Protein AF-A0A1M7YYQ4-F1 (afdb_monomer_lite)

Organism: NCBI:txid1117707

Radius of gyration: 19.32 Å; chains: 1; bounding box: 43×24×53 Å

Sequence (98 aa):
MVTLSYNGNTYEEWDIDALLAAGVPESLIHQTITDDQWHTIRVKRDALMAQCDWTQMPDVELNEAQKAAYTAYRQSLRDIPQKFSEPDTVIWPEKPAL

Secondary structure (DSSP, 8-state):
-EEEEETTEEEEEE-HHHHHHTT--HHHHHHHHHHHHHHHHHHHHHHHHHHTGGGGSTT----HHHHHHHHHHHHHHHTHHHH-SSGGGPPPPPPPP-

InterPro domains:
  IPR031893 Phage tail assembly chaperone-like domain [PF16778] (39-97)

pLDDT: mean 94.5, std 2.86, range [81.5, 97.56]

Structure (mmCIF, N/CA/C/O backbone):
data_AF-A0A1M7YYQ4-F1
#
_entry.id   AF-A0A1M7YYQ4-F1
#
loop_
_atom_site.group_PDB
_atom_site.id
_atom_site.type_symbol
_atom_site.label_atom_id
_atom_site.label_alt_id
_atom_site.label_comp_id
_atom_site.label_asym_id
_atom_site.label_entity_id
_atom_site.label_seq_id
_atom_site.pdbx_PDB_ins_code
_atom_site.Cartn_x
_atom_site.Cartn_y
_atom_site.Cartn_z
_atom_site.occup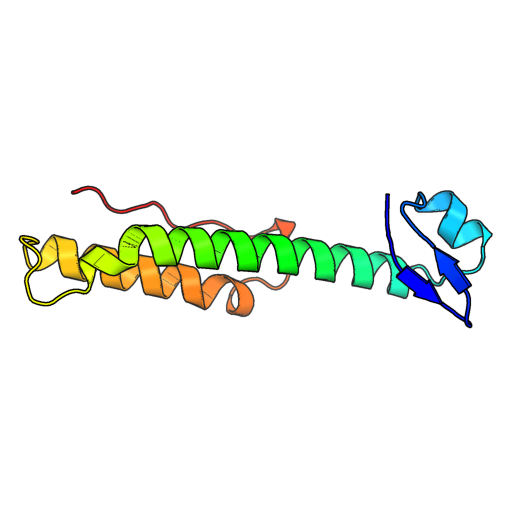ancy
_atom_site.B_iso_or_equiv
_atom_site.auth_seq_id
_atom_site.auth_comp_id
_atom_site.auth_asym_id
_atom_site.auth_atom_id
_atom_site.pdbx_PDB_model_num
ATOM 1 N N . MET A 1 1 ? 14.795 -8.856 -9.840 1.00 82.75 1 MET A N 1
ATOM 2 C CA . MET A 1 1 ? 14.135 -9.532 -10.968 1.00 82.75 1 MET A CA 1
ATOM 3 C C . MET A 1 1 ? 12.871 -8.752 -11.277 1.00 82.75 1 MET A C 1
ATOM 5 O O . MET A 1 1 ? 12.134 -8.457 -10.346 1.00 82.75 1 MET A O 1
ATOM 9 N N . VAL A 1 2 ? 12.686 -8.331 -12.523 1.00 90.56 2 VAL A N 1
ATOM 10 C CA . VAL A 1 2 ? 11.604 -7.458 -12.990 1.00 90.56 2 VAL A CA 1
ATOM 11 C C . VAL A 1 2 ? 10.832 -8.203 -14.070 1.00 90.56 2 VAL A C 1
ATOM 13 O O . VAL A 1 2 ? 11.434 -8.855 -14.925 1.00 90.56 2 VAL A O 1
ATOM 16 N N . THR A 1 3 ? 9.507 -8.089 -14.031 1.00 93.31 3 THR A N 1
ATOM 17 C CA . THR A 1 3 ? 8.616 -8.687 -15.026 1.00 93.31 3 THR A CA 1
ATOM 18 C C . THR A 1 3 ? 7.881 -7.585 -15.776 1.00 93.31 3 THR A C 1
ATOM 20 O O . THR A 1 3 ? 7.163 -6.800 -15.162 1.00 93.31 3 THR A O 1
ATOM 23 N N . LEU A 1 4 ? 8.068 -7.503 -17.095 1.00 95.12 4 LEU A N 1
ATOM 24 C CA . LEU A 1 4 ? 7.435 -6.489 -17.946 1.00 95.12 4 LEU A CA 1
ATOM 25 C C . LEU A 1 4 ? 7.252 -6.980 -19.383 1.00 95.12 4 LEU A C 1
ATOM 27 O O . LEU A 1 4 ? 7.871 -7.948 -19.815 1.00 95.12 4 LEU A O 1
ATOM 31 N N . SER A 1 5 ? 6.413 -6.284 -20.151 1.00 94.44 5 SER A N 1
ATOM 32 C CA . SER A 1 5 ? 6.264 -6.517 -21.592 1.00 94.44 5 SER A CA 1
ATOM 33 C C . SER A 1 5 ? 6.668 -5.276 -22.385 1.00 94.44 5 SER A C 1
ATOM 35 O O . SER A 1 5 ? 6.238 -4.169 -22.068 1.00 94.44 5 SER A O 1
ATOM 37 N N . TYR A 1 6 ? 7.485 -5.457 -23.424 1.00 96.00 6 TYR A N 1
ATOM 38 C CA . TYR A 1 6 ? 7.981 -4.377 -24.278 1.00 96.00 6 TYR A CA 1
ATOM 39 C C . TYR A 1 6 ? 8.177 -4.866 -25.721 1.00 96.00 6 TYR A C 1
ATOM 41 O O . TYR A 1 6 ? 8.737 -5.935 -25.951 1.00 96.00 6 TYR A O 1
ATOM 49 N N . ASN A 1 7 ? 7.693 -4.095 -26.704 1.00 93.69 7 ASN A N 1
ATOM 50 C CA . ASN A 1 7 ? 7.783 -4.401 -28.143 1.00 93.69 7 ASN A CA 1
ATOM 51 C C . ASN A 1 7 ? 7.314 -5.817 -28.548 1.00 93.69 7 ASN A C 1
ATOM 53 O O . ASN A 1 7 ? 7.880 -6.432 -29.447 1.00 93.69 7 ASN A O 1
ATOM 57 N N . GLY A 1 8 ? 6.270 -6.337 -27.898 1.00 94.12 8 GLY A N 1
ATOM 58 C CA . GLY A 1 8 ? 5.727 -7.672 -28.185 1.00 94.12 8 GLY A CA 1
ATOM 59 C C . GLY A 1 8 ? 6.497 -8.831 -27.542 1.00 94.12 8 GLY A C 1
ATOM 60 O O . GLY A 1 8 ? 6.077 -9.974 -27.692 1.00 94.12 8 GLY A O 1
ATOM 61 N N . ASN A 1 9 ? 7.568 -8.543 -26.798 1.00 94.50 9 ASN A N 1
ATOM 62 C CA . ASN A 1 9 ? 8.267 -9.513 -25.963 1.00 94.50 9 ASN A CA 1
ATOM 63 C C . ASN A 1 9 ? 7.807 -9.389 -24.509 1.00 94.50 9 ASN A C 1
ATOM 65 O O . ASN A 1 9 ? 7.547 -8.285 -24.021 1.00 94.50 9 ASN A O 1
ATOM 69 N N . THR A 1 10 ? 7.767 -10.520 -23.812 1.00 95.12 10 THR A N 1
ATOM 70 C CA . THR A 1 10 ? 7.546 -10.589 -22.366 1.00 95.12 10 THR A CA 1
ATOM 71 C C . THR A 1 10 ? 8.843 -11.024 -21.701 1.00 95.12 10 THR A C 1
ATOM 73 O O . THR A 1 10 ? 9.463 -12.003 -22.114 1.00 95.12 10 THR A O 1
ATOM 76 N N . TYR A 1 11 ? 9.255 -10.272 -20.689 1.00 94.88 11 TYR A N 1
ATOM 77 C CA . TYR A 1 11 ? 10.442 -10.520 -19.886 1.00 94.88 11 TYR A CA 1
ATOM 78 C C . TYR A 1 11 ? 9.959 -10.900 -18.491 1.00 94.88 11 TYR A C 1
ATOM 80 O O . TYR A 1 11 ? 9.278 -10.103 -17.848 1.00 94.88 11 TYR A O 1
ATOM 88 N N . GLU A 1 12 ? 10.259 -12.119 -18.049 1.00 94.06 12 GLU A N 1
ATOM 89 C CA . GLU A 1 12 ? 9.787 -12.667 -16.774 1.00 94.06 12 GLU A CA 1
ATOM 90 C C . GLU A 1 12 ? 10.965 -12.908 -15.848 1.00 94.06 12 GLU A C 1
ATOM 92 O O . GLU A 1 12 ? 11.842 -13.710 -16.158 1.00 94.06 12 GLU A O 1
ATOM 97 N N . GLU A 1 13 ? 10.975 -12.207 -14.717 1.00 92.00 13 GLU A N 1
ATOM 98 C CA . GLU A 1 13 ? 12.053 -12.276 -13.736 1.00 92.00 13 GLU A CA 1
ATOM 99 C C . GLU A 1 13 ? 13.439 -11.934 -14.314 1.00 92.00 13 GLU A C 1
ATOM 101 O O . GLU A 1 13 ? 14.426 -12.574 -13.986 1.00 92.00 13 GLU A O 1
ATOM 106 N N . TRP A 1 14 ? 13.562 -10.914 -15.162 1.00 96.12 14 TRP A N 1
ATOM 107 C CA . TRP A 1 14 ? 14.877 -10.510 -15.684 1.00 96.12 14 TRP A CA 1
ATOM 108 C C . TRP A 1 14 ? 15.584 -9.542 -14.734 1.00 96.12 14 TRP A C 1
ATOM 110 O O . TRP A 1 14 ? 14.946 -8.796 -13.987 1.00 96.12 14 TRP A O 1
ATOM 120 N N . ASP A 1 15 ? 16.915 -9.533 -14.737 1.00 95.06 15 ASP A N 1
ATOM 121 C CA . ASP A 1 15 ? 17.677 -8.470 -14.085 1.00 95.06 15 ASP A CA 1
ATOM 122 C C . ASP A 1 15 ? 17.696 -7.184 -14.936 1.00 95.06 15 ASP A C 1
ATOM 124 O O . ASP A 1 15 ? 17.338 -7.179 -16.117 1.00 95.06 15 ASP A O 1
ATOM 128 N N . ILE A 1 16 ? 18.059 -6.064 -14.306 1.00 94.31 16 ILE A N 1
ATOM 129 C CA . ILE A 1 16 ? 18.030 -4.742 -14.947 1.00 94.31 16 ILE A CA 1
ATOM 130 C C . ILE A 1 16 ? 19.039 -4.675 -16.101 1.00 94.31 16 ILE A C 1
ATOM 132 O O . ILE A 1 16 ? 18.709 -4.147 -17.162 1.00 94.31 16 ILE A O 1
ATOM 136 N N . ASP A 1 17 ? 20.232 -5.245 -15.929 1.00 95.94 17 ASP A N 1
ATOM 137 C CA . ASP A 1 17 ? 21.294 -5.201 -16.937 1.00 95.94 17 ASP A CA 1
ATOM 138 C C . ASP A 1 17 ? 20.887 -5.970 -18.204 1.00 95.94 17 ASP A C 1
ATOM 140 O O . ASP A 1 17 ? 21.086 -5.491 -19.322 1.00 95.94 17 ASP A O 1
ATOM 144 N 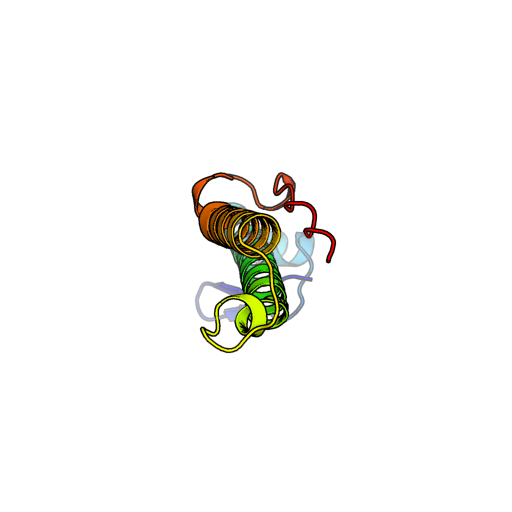N . ALA A 1 18 ? 20.241 -7.125 -18.043 1.00 96.25 18 ALA A N 1
ATOM 145 C CA . ALA A 1 18 ? 19.700 -7.936 -19.123 1.00 96.25 18 ALA A CA 1
ATOM 146 C C . ALA A 1 18 ? 18.557 -7.224 -19.860 1.00 96.25 18 ALA A C 1
ATOM 148 O O . ALA A 1 18 ? 18.477 -7.299 -21.088 1.00 96.25 18 ALA A O 1
ATOM 149 N N . LEU A 1 19 ? 17.692 -6.499 -19.143 1.00 96.06 19 LEU A N 1
ATOM 150 C CA . LEU A 1 19 ? 16.616 -5.701 -19.743 1.00 96.06 19 LEU A CA 1
ATOM 151 C C . LEU A 1 19 ? 17.165 -4.524 -20.556 1.00 96.06 19 LEU A C 1
ATOM 153 O O . LEU A 1 19 ? 16.737 -4.307 -21.692 1.00 96.06 19 LEU A O 1
ATOM 157 N N . LEU A 1 20 ? 18.146 -3.801 -20.011 1.00 96.25 20 LEU A N 1
ATOM 158 C CA . LEU A 1 20 ? 18.826 -2.715 -20.718 1.00 96.25 20 LEU A CA 1
ATOM 159 C C . LEU A 1 20 ? 19.543 -3.238 -21.969 1.00 96.25 20 LEU A C 1
ATOM 161 O O . LEU A 1 20 ? 19.405 -2.662 -23.049 1.00 96.25 20 LEU A O 1
ATOM 165 N N . ALA A 1 21 ? 20.244 -4.371 -21.857 1.00 96.38 21 ALA A N 1
ATOM 166 C CA . ALA A 1 21 ? 20.889 -5.033 -22.990 1.00 96.38 21 ALA A CA 1
ATOM 167 C C . ALA A 1 21 ? 19.880 -5.511 -24.051 1.00 96.38 21 ALA A C 1
ATOM 169 O O . ALA A 1 21 ? 20.186 -5.493 -25.244 1.00 96.38 21 ALA A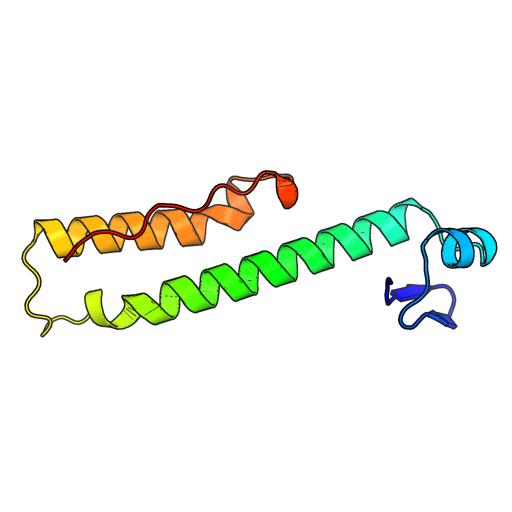 O 1
ATOM 170 N N . ALA A 1 22 ? 18.664 -5.885 -23.641 1.00 95.00 22 ALA A N 1
ATOM 171 C CA . ALA A 1 22 ? 17.559 -6.228 -24.534 1.00 95.00 22 ALA A CA 1
ATOM 172 C C . ALA A 1 22 ? 16.878 -5.003 -25.183 1.00 95.00 22 ALA A C 1
ATOM 174 O O . ALA A 1 22 ? 15.915 -5.166 -25.937 1.00 95.00 22 ALA A O 1
ATOM 175 N N . GLY A 1 23 ? 17.367 -3.787 -24.916 1.00 96.44 23 GLY A N 1
ATOM 176 C CA . GLY A 1 23 ? 16.852 -2.542 -25.484 1.00 96.44 23 GLY A CA 1
ATOM 177 C C . GLY A 1 23 ? 15.588 -2.019 -24.802 1.00 96.44 23 GLY A C 1
ATOM 178 O O . GLY A 1 23 ? 14.913 -1.155 -25.361 1.00 96.44 23 GLY A O 1
ATOM 179 N N . VAL A 1 24 ? 15.248 -2.532 -23.617 1.00 96.94 24 VAL A N 1
ATOM 180 C CA . VAL A 1 24 ? 14.129 -2.017 -22.823 1.00 96.94 24 VAL A CA 1
ATOM 181 C C . VAL A 1 24 ? 14.516 -0.639 -22.263 1.00 96.94 24 VAL A C 1
ATOM 183 O O . VAL A 1 24 ? 15.588 -0.508 -21.670 1.00 96.94 24 VAL A O 1
ATOM 186 N N . PRO A 1 25 ? 13.676 0.403 -22.418 1.00 97.50 25 PRO A N 1
ATOM 187 C CA . PRO A 1 25 ? 13.973 1.727 -21.884 1.00 97.50 25 PRO A CA 1
ATOM 188 C C . PRO A 1 25 ? 14.087 1.726 -20.357 1.00 97.50 25 PRO A C 1
ATOM 190 O O . PRO A 1 25 ? 13.201 1.222 -19.667 1.00 97.50 25 PRO A O 1
ATOM 193 N N . GLU A 1 26 ? 15.119 2.384 -19.829 1.00 96.50 26 GLU A N 1
ATOM 194 C CA . GLU A 1 26 ? 15.343 2.544 -18.384 1.00 96.50 26 GLU A CA 1
ATOM 195 C C . GLU A 1 26 ? 14.124 3.145 -17.666 1.00 96.50 26 GLU A C 1
ATOM 197 O O . GLU A 1 26 ? 13.736 2.683 -16.596 1.00 96.50 26 GLU A O 1
ATOM 202 N N . SER A 1 27 ? 13.448 4.115 -18.289 1.00 96.38 27 SER A N 1
ATOM 203 C CA . SER A 1 27 ? 12.230 4.720 -17.740 1.00 96.38 27 SER A CA 1
ATOM 204 C C . SER A 1 27 ? 11.093 3.715 -17.542 1.00 96.38 27 SER A C 1
ATOM 206 O O . SER A 1 27 ? 10.369 3.816 -16.556 1.00 96.38 27 SER A O 1
ATOM 208 N N . LEU A 1 28 ? 10.948 2.735 -18.441 1.00 96.38 28 LEU A N 1
ATOM 209 C CA . LEU A 1 28 ? 9.938 1.683 -18.323 1.00 96.38 28 LEU A CA 1
ATOM 210 C C . LEU A 1 28 ? 10.301 0.693 -17.212 1.00 96.38 28 LEU A C 1
ATOM 212 O O . LEU A 1 28 ? 9.424 0.270 -16.460 1.00 96.38 28 LEU A O 1
ATOM 216 N N . ILE A 1 29 ? 11.584 0.343 -17.090 1.00 96.31 29 ILE A N 1
ATOM 217 C CA . ILE A 1 29 ? 12.078 -0.523 -16.011 1.00 96.31 29 ILE A CA 1
ATOM 218 C C . ILE A 1 29 ? 11.808 0.144 -14.660 1.00 96.31 29 ILE A C 1
ATOM 220 O O . ILE A 1 29 ? 11.177 -0.459 -13.795 1.00 96.31 29 ILE A O 1
ATOM 224 N N . HIS A 1 30 ? 12.217 1.407 -14.504 1.00 95.06 30 HIS A N 1
ATOM 225 C CA . HIS A 1 30 ? 11.986 2.178 -13.285 1.00 95.06 30 HIS A CA 1
ATOM 226 C C . HIS A 1 30 ? 10.501 2.322 -12.972 1.00 95.06 30 HIS A C 1
ATOM 228 O O . HIS A 1 30 ? 10.098 2.026 -11.853 1.00 95.06 30 HIS A O 1
ATOM 234 N N . GLN A 1 31 ? 9.674 2.683 -13.957 1.00 94.94 31 GLN A N 1
ATOM 235 C CA . GLN A 1 31 ? 8.229 2.768 -13.761 1.00 94.94 31 GLN A CA 1
ATOM 236 C C . GLN A 1 31 ? 7.640 1.434 -13.285 1.00 94.94 31 GLN A C 1
ATOM 238 O O . GLN A 1 31 ? 6.864 1.423 -12.336 1.00 94.94 31 GLN A O 1
ATOM 243 N N . THR A 1 32 ? 8.039 0.315 -13.895 1.00 95.56 32 THR A N 1
ATOM 244 C CA . THR A 1 32 ? 7.551 -1.019 -13.512 1.00 95.56 32 THR A CA 1
ATOM 245 C C . THR A 1 32 ? 7.914 -1.347 -12.064 1.00 95.56 32 THR A C 1
ATOM 247 O O . THR A 1 32 ? 7.075 -1.835 -11.311 1.00 95.56 32 THR A O 1
ATOM 250 N N . ILE A 1 33 ? 9.153 -1.058 -11.660 1.00 95.31 33 ILE A N 1
ATOM 251 C CA . ILE A 1 33 ? 9.613 -1.259 -10.281 1.00 95.31 33 ILE A CA 1
ATOM 252 C C . ILE A 1 33 ? 8.795 -0.391 -9.320 1.00 95.31 33 ILE A C 1
ATOM 254 O O . ILE A 1 33 ? 8.277 -0.894 -8.326 1.00 95.31 33 ILE A O 1
ATOM 258 N N . THR A 1 34 ? 8.636 0.897 -9.630 1.00 95.31 34 THR A N 1
ATOM 259 C CA . THR A 1 34 ? 7.851 1.831 -8.815 1.00 95.31 34 THR A CA 1
ATOM 260 C C . THR A 1 34 ? 6.393 1.382 -8.685 1.00 95.31 34 THR A C 1
ATOM 262 O O . THR A 1 34 ? 5.826 1.432 -7.592 1.00 95.31 34 THR A O 1
ATOM 265 N N . ASP A 1 35 ? 5.783 0.900 -9.768 1.00 94.69 35 ASP A N 1
ATOM 266 C CA . ASP A 1 35 ? 4.409 0.398 -9.770 1.00 94.69 35 ASP A CA 1
ATOM 267 C C . ASP A 1 35 ? 4.253 -0.860 -8.899 1.00 94.69 35 ASP A C 1
ATOM 269 O O . ASP A 1 35 ? 3.278 -0.966 -8.147 1.00 94.69 35 ASP A O 1
ATOM 273 N N . ASP A 1 36 ? 5.222 -1.779 -8.934 1.00 94.88 36 ASP A N 1
ATOM 274 C CA . ASP A 1 36 ? 5.240 -2.982 -8.091 1.00 94.88 36 ASP A CA 1
ATOM 275 C C . ASP A 1 36 ? 5.430 -2.652 -6.598 1.00 94.88 36 ASP A C 1
ATOM 277 O O . ASP A 1 36 ? 4.719 -3.164 -5.723 1.00 94.88 36 ASP A O 1
ATOM 281 N N . GLN A 1 37 ? 6.314 -1.703 -6.283 1.00 95.94 37 GLN A N 1
ATOM 282 C CA . GLN A 1 37 ? 6.468 -1.194 -4.919 1.00 95.94 37 GLN A CA 1
ATOM 283 C C . GLN A 1 37 ? 5.157 -0.568 -4.413 1.00 95.94 37 GLN A C 1
ATOM 285 O O . GLN A 1 37 ? 4.700 -0.865 -3.302 1.00 95.94 37 GLN A O 1
ATOM 290 N N . TRP A 1 38 ? 4.494 0.254 -5.235 1.00 96.88 38 TRP A N 1
ATOM 291 C CA . TRP A 1 38 ? 3.185 0.821 -4.900 1.00 96.88 38 TRP A CA 1
ATOM 292 C C . TRP A 1 38 ? 2.102 -0.241 -4.744 1.00 96.88 38 TRP A C 1
ATOM 294 O O . TRP A 1 38 ? 1.240 -0.110 -3.867 1.00 96.88 38 TRP A O 1
ATOM 304 N N . HIS A 1 39 ? 2.126 -1.288 -5.566 1.00 96.06 39 HIS A N 1
ATOM 305 C CA . HIS A 1 39 ? 1.231 -2.428 -5.419 1.00 96.06 39 HIS A CA 1
ATOM 306 C C . HIS A 1 39 ? 1.412 -3.081 -4.043 1.00 96.06 39 HIS A C 1
ATOM 308 O O . HIS A 1 39 ? 0.443 -3.202 -3.290 1.00 96.06 39 HIS A O 1
ATOM 314 N N . THR A 1 40 ? 2.653 -3.382 -3.660 1.00 96.06 40 THR A N 1
ATOM 315 C CA . THR A 1 40 ? 2.992 -3.951 -2.347 1.00 96.06 40 THR A CA 1
ATOM 316 C C . THR A 1 40 ? 2.509 -3.065 -1.192 1.00 96.06 40 THR A C 1
ATOM 318 O O . THR A 1 40 ? 1.919 -3.551 -0.221 1.00 96.06 40 THR A O 1
ATOM 321 N N . ILE A 1 41 ? 2.685 -1.745 -1.300 1.00 97.06 41 ILE A N 1
ATOM 322 C CA . ILE A 1 41 ? 2.192 -0.781 -0.306 1.00 97.06 41 ILE A CA 1
ATOM 323 C C . ILE A 1 41 ? 0.664 -0.823 -0.201 1.00 97.06 41 ILE A C 1
ATOM 325 O O . ILE A 1 41 ? 0.130 -0.856 0.909 1.00 97.06 41 ILE A O 1
ATOM 329 N N . ARG A 1 42 ? -0.062 -0.853 -1.323 1.00 97.31 42 ARG A N 1
ATOM 330 C CA . ARG A 1 42 ? -1.534 -0.935 -1.317 1.00 97.31 42 ARG A CA 1
ATOM 331 C C . ARG A 1 42 ? -2.019 -2.235 -0.674 1.00 97.31 42 ARG A C 1
ATOM 333 O O . ARG A 1 42 ? -2.908 -2.176 0.170 1.00 97.31 42 ARG A O 1
ATOM 340 N N . VAL A 1 43 ? -1.380 -3.366 -0.973 1.00 97.50 43 VAL A N 1
ATOM 341 C CA . VAL A 1 43 ? -1.687 -4.661 -0.341 1.00 97.50 43 VAL A CA 1
ATOM 342 C C . VAL A 1 43 ? -1.492 -4.592 1.176 1.00 97.50 43 VAL A C 1
ATOM 344 O O . VAL A 1 43 ? -2.379 -4.979 1.939 1.00 97.50 43 VAL A O 1
ATOM 347 N N . LYS A 1 44 ? -0.365 -4.039 1.643 1.00 97.25 44 LYS A N 1
ATOM 348 C CA . LYS A 1 44 ? -0.109 -3.867 3.081 1.00 97.25 44 LYS A CA 1
ATOM 349 C C . LYS A 1 44 ? -1.130 -2.935 3.741 1.00 97.25 44 LYS A C 1
ATOM 351 O O . LYS A 1 44 ? -1.612 -3.242 4.831 1.00 97.25 44 LYS A O 1
ATOM 356 N N . ARG A 1 45 ? -1.482 -1.819 3.096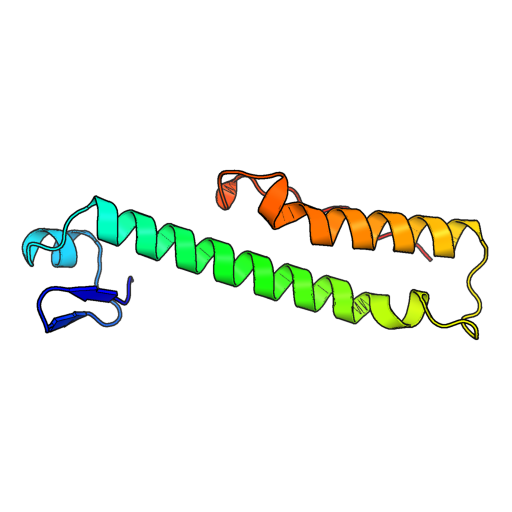 1.00 97.50 45 ARG A N 1
ATOM 357 C CA . ARG A 1 45 ? -2.523 -0.894 3.572 1.00 97.50 45 ARG A CA 1
ATOM 358 C C . ARG A 1 45 ? -3.851 -1.620 3.758 1.00 97.50 45 ARG A C 1
ATOM 360 O O . ARG A 1 45 ? -4.461 -1.490 4.817 1.00 97.50 45 ARG A O 1
ATOM 367 N N . ASP A 1 46 ? -4.272 -2.387 2.758 1.00 97.56 46 ASP A N 1
ATOM 368 C CA . ASP A 1 46 ? -5.551 -3.096 2.778 1.00 97.56 46 ASP A CA 1
ATOM 369 C C . ASP A 1 46 ? -5.575 -4.155 3.886 1.00 97.56 46 ASP A C 1
ATOM 371 O O . ASP A 1 46 ? -6.549 -4.245 4.633 1.00 97.56 46 ASP A O 1
ATOM 375 N N . ALA A 1 47 ? -4.463 -4.867 4.094 1.00 97.56 47 ALA A N 1
ATOM 376 C CA . ALA A 1 47 ? -4.313 -5.800 5.207 1.00 97.56 47 ALA A CA 1
ATOM 377 C C . ALA A 1 47 ? -4.411 -5.109 6.582 1.00 97.56 47 ALA A C 1
ATOM 379 O O . ALA A 1 47 ? -5.081 -5.618 7.482 1.00 97.56 47 ALA A O 1
ATOM 380 N N . LEU A 1 48 ? -3.769 -3.950 6.765 1.00 97.06 48 LEU A N 1
ATOM 381 C CA . LEU A 1 48 ? -3.839 -3.187 8.019 1.00 97.06 48 LEU A CA 1
ATOM 382 C C . LEU A 1 48 ? -5.238 -2.609 8.269 1.00 97.06 48 LEU A C 1
ATOM 384 O O . LEU A 1 48 ? -5.711 -2.609 9.408 1.00 97.06 48 LEU A O 1
ATOM 388 N N . MET A 1 49 ? -5.923 -2.157 7.216 1.00 96.50 49 MET A N 1
ATOM 389 C CA . MET A 1 49 ? -7.317 -1.725 7.307 1.00 96.50 49 MET A CA 1
ATOM 390 C C . MET A 1 49 ? -8.230 -2.882 7.722 1.00 96.50 49 MET A C 1
ATOM 392 O O . MET A 1 49 ? -8.959 -2.744 8.701 1.00 96.50 49 MET A O 1
ATOM 396 N N . ALA A 1 50 ? -8.130 -4.038 7.061 1.00 96.38 50 ALA A N 1
ATOM 397 C CA . ALA A 1 50 ? -8.940 -5.213 7.382 1.00 96.38 50 ALA A CA 1
ATOM 398 C C . ALA A 1 50 ? -8.757 -5.664 8.844 1.00 96.38 50 ALA A C 1
ATOM 400 O O . ALA A 1 50 ? -9.728 -5.957 9.540 1.00 96.38 50 ALA A O 1
ATOM 401 N N . GLN A 1 51 ? -7.524 -5.629 9.364 1.00 95.50 51 GLN A N 1
ATOM 402 C CA . GLN A 1 51 ? -7.221 -5.976 10.761 1.00 95.50 51 GLN A CA 1
ATOM 403 C C . GLN A 1 51 ? -7.914 -5.088 11.806 1.00 95.50 51 GLN A C 1
ATOM 405 O O . GLN A 1 51 ? -8.019 -5.482 12.970 1.00 95.50 51 GLN A O 1
ATOM 410 N N . CYS A 1 52 ? -8.348 -3.885 11.431 1.00 94.56 52 CYS A N 1
ATOM 411 C CA . CYS A 1 52 ? -9.037 -2.958 12.325 1.00 94.56 52 CYS A CA 1
ATOM 412 C C . CYS A 1 52 ? -10.477 -2.648 11.895 1.00 94.56 52 CYS A C 1
ATOM 414 O O . CYS A 1 52 ? -11.096 -1.772 12.495 1.00 94.56 52 CYS A O 1
ATOM 416 N N . ASP A 1 53 ? -11.045 -3.354 10.912 1.00 93.38 53 ASP A N 1
ATOM 417 C CA . ASP A 1 53 ? -12.434 -3.138 10.476 1.00 93.38 53 ASP A CA 1
ATOM 418 C C . ASP A 1 53 ? -13.440 -3.359 11.614 1.00 93.38 53 ASP A C 1
ATOM 420 O O . ASP A 1 53 ? -14.372 -2.571 11.775 1.00 93.38 53 ASP A O 1
ATOM 424 N N . TRP A 1 54 ? -13.200 -4.355 12.471 1.00 93.62 54 TRP A N 1
ATOM 425 C CA . TRP A 1 54 ? -14.049 -4.658 13.630 1.00 93.62 54 TRP A CA 1
ATOM 426 C C . TRP A 1 54 ? -14.195 -3.477 14.608 1.00 93.62 54 TRP A C 1
ATOM 428 O O . TRP A 1 54 ? -15.231 -3.333 15.249 1.00 93.62 54 TRP A O 1
ATOM 438 N N . THR A 1 55 ? -13.200 -2.584 14.681 1.00 92.94 55 THR A N 1
ATOM 439 C CA . THR A 1 55 ? -13.227 -1.403 15.571 1.00 92.94 55 THR A CA 1
ATOM 440 C C . THR A 1 55 ? -14.267 -0.358 15.161 1.00 92.94 55 THR A C 1
ATOM 442 O O . THR A 1 55 ? -14.559 0.554 15.930 1.00 92.94 55 THR A O 1
ATOM 445 N N . GLN A 1 56 ? -14.806 -0.469 13.945 1.00 88.75 56 GLN A N 1
ATOM 446 C CA . GLN A 1 56 ? -15.788 0.457 13.379 1.00 88.75 56 GLN A CA 1
ATOM 447 C C . GLN A 1 56 ? -17.232 -0.035 13.553 1.00 88.75 56 GLN A C 1
ATOM 449 O O . GLN A 1 56 ? -18.168 0.676 13.192 1.00 88.75 56 GLN A O 1
ATOM 454 N N . MET A 1 57 ? -17.430 -1.246 14.082 1.00 91.12 57 MET A N 1
ATOM 455 C CA . MET A 1 57 ? -18.764 -1.792 14.320 1.00 91.12 57 MET A CA 1
ATOM 456 C C . MET A 1 57 ? -19.449 -1.075 15.497 1.00 91.12 57 MET A C 1
ATOM 458 O O . MET A 1 57 ? -18.782 -0.738 16.476 1.00 91.12 57 MET A O 1
ATOM 462 N N . PRO A 1 58 ? -20.775 -0.850 15.444 1.00 86.94 58 PRO A N 1
ATOM 463 C CA . PRO A 1 58 ? -21.496 -0.161 16.517 1.00 86.94 58 PRO A CA 1
ATOM 464 C C . PRO A 1 58 ? -21.435 -0.925 17.848 1.00 86.94 58 PRO A C 1
ATOM 466 O O . PRO A 1 58 ? -21.270 -0.299 18.894 1.00 86.94 58 PRO A O 1
ATOM 469 N N . ASP A 1 59 ? -21.468 -2.258 17.782 1.00 90.94 59 ASP A N 1
ATOM 470 C CA . ASP A 1 59 ? -21.553 -3.162 18.939 1.00 90.94 59 ASP A CA 1
ATOM 471 C C . ASP A 1 59 ? -20.202 -3.423 19.625 1.00 90.94 59 ASP A C 1
ATOM 473 O O . ASP A 1 59 ? -20.118 -4.210 20.565 1.00 90.94 59 ASP A O 1
ATOM 477 N N . VAL A 1 60 ? -19.119 -2.794 19.158 1.00 90.81 60 VAL A N 1
ATOM 478 C CA . VAL A 1 60 ? -17.794 -2.994 19.746 1.00 90.81 60 VAL A CA 1
ATOM 479 C C . VAL A 1 60 ? -17.673 -2.275 21.094 1.00 90.81 60 VAL A C 1
ATOM 481 O O . VAL A 1 60 ? -17.982 -1.082 21.209 1.00 90.81 60 VAL A O 1
ATOM 484 N N . GLU A 1 61 ? -17.146 -2.984 22.094 1.00 91.69 61 GLU A N 1
ATOM 485 C CA . GLU A 1 61 ? -16.858 -2.486 23.448 1.00 91.69 61 GLU A CA 1
ATOM 486 C C . GLU A 1 61 ? -15.610 -1.582 23.494 1.00 91.69 61 GLU A C 1
ATOM 488 O O . GLU A 1 61 ? -14.726 -1.737 24.332 1.00 91.69 61 GLU A O 1
ATOM 493 N N . LEU A 1 62 ? -15.510 -0.631 22.564 1.00 92.31 62 LEU A N 1
ATOM 494 C CA . LEU A 1 62 ? -14.487 0.410 22.595 1.00 92.31 62 LEU A CA 1
ATOM 495 C C . LEU A 1 62 ? -15.075 1.693 23.170 1.00 92.31 62 LEU A C 1
ATOM 497 O O . LEU A 1 62 ? -16.155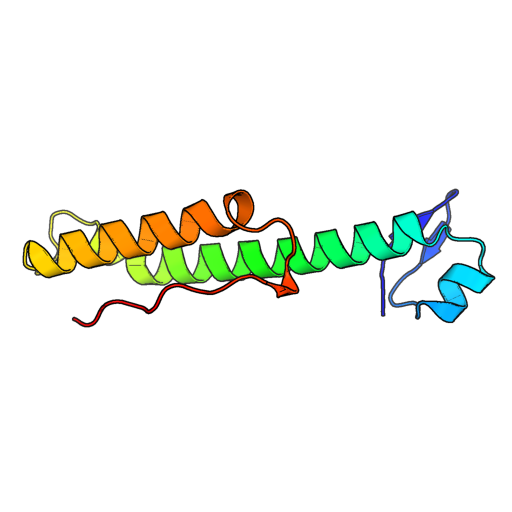 2.136 22.765 1.00 92.31 62 LEU A O 1
ATOM 501 N N . ASN A 1 63 ? -14.327 2.323 24.069 1.00 92.38 63 ASN A N 1
ATOM 502 C CA . ASN A 1 63 ? -14.622 3.675 24.512 1.00 92.38 63 ASN A CA 1
ATOM 503 C C . ASN A 1 63 ? -14.414 4.683 23.364 1.00 92.38 63 ASN A C 1
ATOM 505 O O . ASN A 1 63 ? -13.817 4.384 22.325 1.00 92.38 63 ASN A O 1
ATOM 509 N N . GLU A 1 64 ? -14.914 5.903 23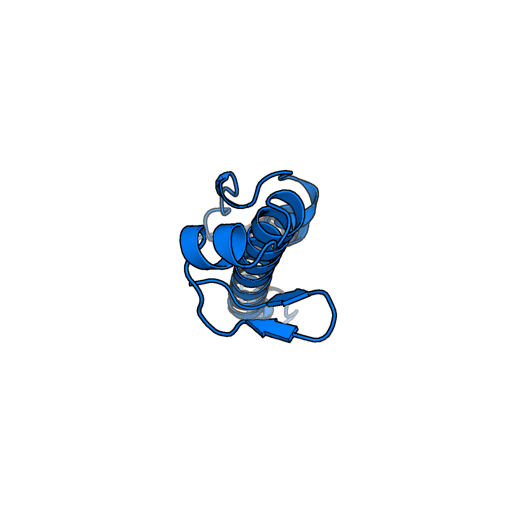.550 1.00 90.50 64 GLU A N 1
ATOM 510 C CA . GLU A 1 64 ? -14.860 6.947 22.522 1.00 90.50 64 GLU A CA 1
ATOM 511 C C . GLU A 1 64 ? -13.426 7.283 22.088 1.00 90.50 64 GLU A C 1
ATOM 513 O O . GLU A 1 64 ? -13.174 7.474 20.898 1.00 90.50 64 GLU A O 1
ATOM 518 N N . ALA A 1 65 ? -12.470 7.290 23.023 1.00 92.62 65 ALA A N 1
ATOM 519 C CA . ALA A 1 65 ? -11.071 7.591 22.728 1.00 92.62 65 ALA A CA 1
ATOM 520 C C . ALA A 1 65 ? -10.424 6.509 21.846 1.00 92.62 65 ALA A C 1
ATOM 522 O O . ALA A 1 65 ? -9.746 6.834 20.872 1.00 92.62 65 ALA A O 1
ATOM 523 N N . GLN A 1 66 ? -10.684 5.230 22.127 1.00 94.19 66 GLN A N 1
ATOM 524 C CA . GLN A 1 66 ? -10.229 4.106 21.305 1.00 94.19 66 GLN A CA 1
ATOM 525 C C . GLN A 1 66 ? -10.859 4.160 19.905 1.00 94.19 66 GLN A C 1
ATOM 527 O O . GLN A 1 66 ? -10.147 4.045 18.906 1.00 94.19 66 GLN A O 1
ATOM 532 N N . LYS A 1 67 ? -12.177 4.401 19.803 1.00 92.00 67 LYS A N 1
ATOM 533 C CA . LYS A 1 67 ? -12.868 4.546 18.504 1.00 92.00 67 LYS A CA 1
ATOM 534 C C . LYS A 1 67 ? -12.293 5.704 17.683 1.00 92.00 67 LYS A C 1
ATOM 536 O O . LYS A 1 67 ? -12.049 5.545 16.482 1.00 92.00 67 LYS A O 1
ATOM 541 N N . ALA A 1 68 ? -12.019 6.842 18.320 1.00 92.94 68 ALA A N 1
ATOM 542 C CA . ALA A 1 68 ? -11.395 7.994 17.675 1.00 92.94 68 ALA A CA 1
ATOM 543 C C . ALA A 1 68 ? -9.965 7.679 17.201 1.00 92.94 68 ALA A C 1
ATOM 545 O O . ALA A 1 68 ? -9.619 7.985 16.058 1.00 92.94 68 ALA A O 1
ATOM 546 N N . ALA A 1 69 ? -9.159 7.002 18.027 1.00 96.06 69 ALA A N 1
ATOM 547 C CA . ALA A 1 69 ? -7.796 6.611 17.674 1.00 96.06 69 ALA A CA 1
ATOM 548 C C . ALA A 1 69 ? -7.762 5.661 16.466 1.00 96.06 69 ALA A C 1
ATOM 550 O O . ALA A 1 69 ? -7.001 5.885 15.523 1.00 96.06 69 ALA A O 1
ATOM 551 N N . TYR A 1 70 ? -8.631 4.645 16.434 1.00 95.94 70 TYR A N 1
ATOM 552 C CA . TYR A 1 70 ? -8.737 3.739 15.285 1.00 95.94 70 TYR A CA 1
ATOM 553 C C . TYR A 1 70 ? -9.282 4.427 14.030 1.00 95.94 70 TYR A C 1
ATOM 555 O O . TYR A 1 70 ? -8.828 4.127 12.925 1.00 95.94 70 TYR A O 1
ATOM 563 N N . THR A 1 71 ? -10.194 5.390 14.177 1.00 94.56 71 THR A N 1
ATOM 564 C CA . THR A 1 71 ? -10.662 6.222 13.057 1.00 94.56 71 THR A CA 1
ATOM 565 C C . THR A 1 71 ? -9.510 7.023 12.444 1.00 94.56 71 THR A C 1
ATOM 567 O O . THR A 1 71 ? -9.300 6.971 11.231 1.00 94.56 71 THR A O 1
ATOM 570 N N . ALA A 1 72 ? -8.713 7.702 13.275 1.00 96.00 72 ALA A N 1
ATOM 571 C CA . ALA A 1 72 ? -7.557 8.484 12.833 1.00 96.00 72 ALA A CA 1
ATOM 572 C C . ALA A 1 72 ? -6.459 7.607 12.204 1.00 96.00 72 ALA A C 1
ATOM 574 O O . ALA A 1 72 ? -5.887 7.958 11.168 1.00 96.00 72 ALA A O 1
ATOM 575 N N . TYR A 1 73 ? -6.206 6.433 12.789 1.00 97.44 73 TYR A N 1
ATOM 576 C CA . TYR A 1 73 ? -5.282 5.438 12.249 1.00 97.44 73 TYR A CA 1
ATOM 577 C C . TYR A 1 73 ? -5.702 4.975 10.848 1.00 97.44 73 TYR A C 1
ATOM 579 O O . TYR A 1 73 ? -4.906 5.012 9.910 1.00 97.44 73 TYR A O 1
ATOM 587 N N . ARG A 1 74 ? -6.977 4.605 10.674 1.00 96.81 74 ARG A N 1
ATOM 588 C CA . ARG A 1 74 ? -7.528 4.169 9.382 1.00 96.81 74 ARG A CA 1
ATOM 589 C C . ARG A 1 74 ? -7.480 5.268 8.331 1.00 96.81 74 ARG A C 1
ATOM 591 O O . ARG A 1 74 ? -7.196 4.974 7.173 1.00 96.81 74 ARG A O 1
ATOM 598 N N . GLN A 1 75 ? -7.732 6.517 8.718 1.00 96.44 75 GLN A N 1
ATOM 599 C CA . GLN A 1 75 ? -7.580 7.646 7.804 1.00 96.44 75 GLN A CA 1
ATOM 600 C C . GLN A 1 75 ? -6.122 7.799 7.361 1.00 96.44 75 GLN A C 1
ATOM 602 O O . GLN A 1 75 ? -5.847 7.821 6.166 1.00 96.44 75 GLN A O 1
ATOM 607 N N . SER A 1 76 ? -5.186 7.761 8.311 1.00 97.06 76 SER A N 1
ATOM 608 C CA . SER A 1 76 ? -3.752 7.848 8.018 1.00 97.06 76 SER A CA 1
ATOM 609 C C . SER A 1 76 ? -3.281 6.749 7.061 1.00 97.06 76 SER A C 1
ATOM 611 O O . SER A 1 76 ? -2.456 7.016 6.194 1.00 97.06 76 SER A O 1
ATOM 613 N N . LEU A 1 77 ? -3.821 5.527 7.172 1.00 97.25 77 LEU A N 1
ATOM 614 C CA . LEU A 1 77 ? -3.548 4.441 6.224 1.00 97.25 77 LEU A CA 1
ATOM 615 C C . LEU A 1 77 ? -4.069 4.744 4.811 1.00 97.25 77 LEU A C 1
ATOM 617 O O . LEU A 1 77 ? -3.368 4.490 3.831 1.00 97.25 77 LEU A O 1
ATOM 621 N N . ARG A 1 78 ? -5.295 5.269 4.685 1.00 96.19 78 ARG A N 1
ATOM 622 C CA . ARG A 1 78 ? -5.891 5.614 3.381 1.00 96.19 78 ARG A CA 1
ATOM 623 C C . ARG A 1 78 ? -5.121 6.715 2.668 1.00 96.19 78 ARG A C 1
ATOM 625 O O . ARG A 1 78 ? -5.000 6.656 1.447 1.00 96.19 78 ARG A O 1
ATOM 632 N N . ASP A 1 79 ? -4.571 7.652 3.430 1.00 96.56 79 ASP A N 1
ATOM 633 C CA . ASP A 1 79 ? -3.853 8.807 2.899 1.00 96.56 79 ASP A CA 1
ATOM 634 C C . ASP A 1 79 ? -2.456 8.448 2.360 1.00 96.56 79 ASP A C 1
ATOM 636 O O . ASP A 1 79 ? -1.871 9.245 1.630 1.00 96.56 79 ASP A O 1
ATOM 640 N N . ILE A 1 80 ? -1.914 7.253 2.654 1.00 95.69 80 ILE A N 1
ATOM 641 C CA . ILE A 1 80 ? -0.552 6.849 2.249 1.00 95.69 80 ILE A CA 1
ATOM 642 C C . ILE A 1 80 ? -0.298 7.053 0.741 1.00 95.69 80 ILE A C 1
ATOM 644 O O . ILE A 1 80 ? 0.617 7.801 0.404 1.00 95.69 80 ILE A O 1
ATOM 648 N N . PRO A 1 81 ? -1.089 6.499 -0.200 1.00 90.06 81 PRO A N 1
ATOM 649 C CA . PRO A 1 81 ? -0.790 6.658 -1.626 1.00 90.06 81 PRO A CA 1
ATOM 650 C C . PRO A 1 81 ? -0.949 8.091 -2.157 1.00 90.06 81 PRO A C 1
ATOM 652 O O . PRO A 1 81 ? -0.582 8.350 -3.294 1.00 90.06 81 PRO A O 1
ATOM 655 N N . GLN A 1 82 ? -1.547 8.998 -1.378 1.00 90.88 82 GLN A N 1
ATOM 656 C CA . GLN A 1 82 ? -1.747 10.403 -1.753 1.00 90.88 82 GLN A CA 1
ATOM 657 C C . GLN A 1 82 ? -0.722 11.334 -1.094 1.00 90.88 82 GLN A C 1
ATOM 659 O O . GLN A 1 82 ? -0.440 12.408 -1.616 1.00 90.88 82 GLN A O 1
ATOM 664 N N . LYS A 1 83 ? -0.178 10.939 0.062 1.00 94.19 83 LYS A N 1
ATOM 665 C CA . LYS A 1 83 ? 0.751 11.746 0.858 1.00 94.19 83 LYS A CA 1
ATOM 666 C C . LYS A 1 83 ? 2.211 11.565 0.445 1.00 94.19 83 LYS A C 1
ATOM 668 O O . LYS A 1 83 ? 3.011 12.473 0.655 1.00 94.19 83 LYS A O 1
ATOM 673 N N . PHE A 1 84 ? 2.560 10.408 -0.105 1.00 94.38 84 PHE A N 1
ATOM 674 C CA . PHE A 1 84 ? 3.926 10.081 -0.501 1.00 94.38 84 PHE A CA 1
ATOM 675 C C . PHE A 1 84 ? 4.033 10.048 -2.027 1.00 94.38 84 PHE A C 1
ATOM 677 O O . PHE A 1 84 ? 3.178 9.473 -2.695 1.00 94.38 84 PHE A O 1
ATOM 684 N N . SER A 1 85 ? 5.080 10.670 -2.571 1.00 91.75 85 SER A N 1
ATOM 685 C CA . SER A 1 85 ? 5.404 10.606 -4.001 1.00 91.75 85 SER A CA 1
ATOM 686 C C . SER A 1 85 ? 6.250 9.382 -4.349 1.00 91.75 85 SER A C 1
ATOM 688 O O . SER A 1 85 ? 6.148 8.874 -5.458 1.00 91.75 85 SER A O 1
ATOM 690 N N . GLU A 1 86 ? 7.036 8.890 -3.386 1.00 93.69 86 GLU A N 1
ATOM 691 C CA . GLU A 1 86 ? 7.980 7.785 -3.563 1.00 93.69 86 GLU A CA 1
ATOM 692 C C . GLU A 1 86 ? 7.647 6.615 -2.619 1.00 93.69 86 GLU A C 1
ATOM 694 O O . GLU A 1 86 ? 7.521 6.843 -1.406 1.00 93.69 86 GLU A O 1
ATOM 699 N N . PRO A 1 87 ? 7.560 5.367 -3.119 1.00 94.44 87 PRO A N 1
ATOM 700 C CA . PRO A 1 87 ? 7.264 4.182 -2.311 1.00 94.44 87 PRO A CA 1
ATOM 701 C C . PRO A 1 87 ? 8.186 3.998 -1.101 1.00 94.44 87 PRO A C 1
ATOM 703 O O . PRO A 1 87 ? 7.724 3.727 0.009 1.00 94.44 87 PRO A O 1
ATOM 706 N N . ASP A 1 88 ? 9.487 4.207 -1.296 1.00 92.44 88 ASP A N 1
ATOM 707 C CA . ASP A 1 88 ? 10.513 3.957 -0.277 1.00 92.44 88 ASP A CA 1
ATOM 708 C C . ASP A 1 88 ? 10.477 4.973 0.875 1.00 92.44 88 ASP A C 1
ATOM 710 O O . ASP A 1 88 ? 11.094 4.774 1.921 1.00 92.44 88 ASP A O 1
ATOM 714 N N . THR A 1 89 ? 9.718 6.060 0.710 1.00 95.19 89 THR A N 1
ATOM 715 C CA . THR A 1 89 ? 9.549 7.106 1.728 1.00 95.19 89 THR A CA 1
ATOM 716 C C . THR A 1 89 ? 8.326 6.893 2.615 1.00 95.19 89 THR A C 1
ATOM 718 O O . THR A 1 89 ? 8.107 7.669 3.546 1.00 95.19 89 THR A O 1
ATOM 721 N N . VAL A 1 90 ? 7.516 5.859 2.349 1.00 96.62 90 VAL A N 1
ATOM 722 C CA . VAL A 1 90 ? 6.271 5.615 3.083 1.00 96.62 90 VAL A CA 1
ATOM 723 C C . VAL A 1 90 ? 6.547 5.317 4.555 1.00 96.62 90 VAL A C 1
ATOM 725 O O . VAL A 1 90 ? 7.118 4.290 4.925 1.00 96.62 90 VAL A O 1
ATOM 728 N N . ILE A 1 91 ? 6.028 6.194 5.412 1.00 96.12 91 ILE A N 1
ATOM 729 C CA . ILE A 1 91 ? 6.014 6.017 6.863 1.00 96.12 91 ILE A CA 1
ATOM 730 C C . ILE A 1 91 ? 4.634 5.502 7.274 1.00 96.12 91 ILE A C 1
ATOM 732 O O . ILE A 1 91 ? 3.614 6.155 7.042 1.00 96.12 91 ILE A O 1
ATOM 736 N N . TRP A 1 92 ? 4.606 4.326 7.901 1.00 96.75 92 TRP A N 1
ATOM 737 C CA . TRP A 1 92 ? 3.375 3.694 8.372 1.00 96.75 92 TRP A CA 1
ATOM 738 C C . TRP A 1 92 ? 2.930 4.291 9.712 1.00 96.75 92 TRP A C 1
ATOM 740 O O . TRP A 1 92 ? 3.771 4.446 10.600 1.00 96.75 92 TRP A O 1
ATOM 750 N N . PRO A 1 93 ? 1.632 4.601 9.895 1.00 96.75 93 PRO A N 1
ATOM 751 C CA . PRO A 1 93 ? 1.134 5.045 11.189 1.00 96.75 93 PRO A CA 1
ATOM 752 C C . PRO A 1 93 ? 1.273 3.926 12.227 1.00 96.75 93 PRO A C 1
ATOM 754 O O . PRO A 1 93 ? 1.141 2.740 11.906 1.00 96.75 93 PRO A O 1
ATOM 757 N N . GLU A 1 94 ? 1.516 4.304 13.478 1.00 95.50 94 GLU A N 1
ATOM 758 C CA . GLU A 1 94 ? 1.548 3.361 14.592 1.00 95.50 94 GLU A CA 1
ATOM 759 C C . GLU A 1 94 ? 0.129 2.883 14.917 1.00 95.50 94 GLU A C 1
ATOM 761 O O . GLU A 1 94 ? -0.829 3.661 14.910 1.00 95.50 94 GLU A O 1
ATOM 766 N N . LYS A 1 95 ? -0.017 1.580 15.169 1.00 94.56 95 LYS A N 1
ATOM 767 C CA . LYS A 1 95 ? -1.311 0.991 15.510 1.00 94.56 95 LYS A CA 1
ATOM 768 C C . LYS A 1 95 ? -1.726 1.452 16.916 1.00 94.56 95 LYS A C 1
ATOM 770 O O . LYS A 1 95 ? -0.933 1.289 17.840 1.00 94.56 95 LYS A O 1
ATOM 775 N N . PRO A 1 96 ? -2.958 1.959 17.107 1.00 94.12 96 PRO A N 1
ATOM 776 C CA . PRO A 1 96 ? -3.446 2.327 18.429 1.00 94.12 96 PRO A CA 1
ATOM 777 C C . PRO A 1 96 ? -3.451 1.143 19.397 1.00 94.12 96 PRO A C 1
ATOM 779 O O . PRO A 1 96 ? -3.761 0.011 19.010 1.00 94.12 96 PRO A O 1
ATOM 782 N N . ALA A 1 97 ? -3.167 1.423 20.666 1.00 88.38 97 ALA A N 1
ATOM 783 C CA . ALA A 1 97 ? -3.384 0.470 21.743 1.00 88.38 97 ALA A CA 1
ATOM 784 C C . ALA A 1 97 ? -4.886 0.316 22.037 1.00 88.38 97 ALA A C 1
ATOM 786 O O . ALA A 1 97 ? -5.670 1.253 21.852 1.00 88.38 97 ALA A O 1
ATOM 787 N N . LEU A 1 98 ? -5.262 -0.885 22.478 1.00 81.50 98 LEU A N 1
ATOM 788 C CA . LEU A 1 98 ? -6.539 -1.145 23.139 1.00 81.50 98 LEU A CA 1
ATOM 789 C C . LEU A 1 98 ? -6.383 -0.831 24.625 1.00 81.50 98 LEU A C 1
ATOM 791 O O . LEU A 1 98 ? -5.360 -1.252 25.204 1.00 81.50 98 LEU A O 1
#

Foldseek 3Di:
DFWDDDPNDTDDPDDPVVCVVVVNDPVVRVVRVQVVLVVVLVVVLVVVLVVCVVLQDPPDPDDPVLNVQSVVLNVLSVCQVVPDPGSVPGDHDDDDDD